Protein AF-A0AAV5G0P5-F1 (afdb_monomer_lite)

pLDDT: mean 89.37, std 14.03, range [44.94, 98.62]

Structure (mmCIF, N/CA/C/O backbone):
data_AF-A0AAV5G0P5-F1
#
_entry.id   AF-A0AA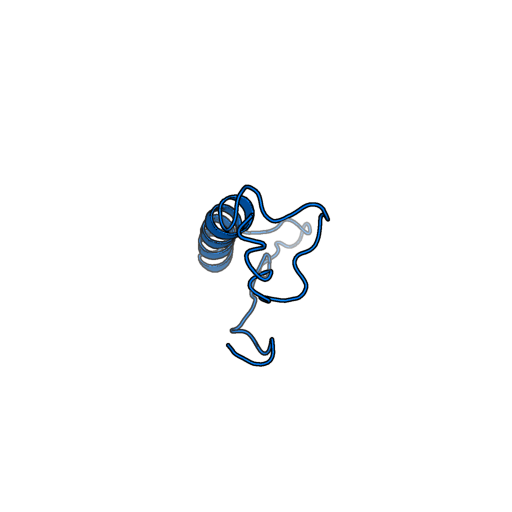V5G0P5-F1
#
loop_
_atom_site.group_PDB
_atom_site.id
_atom_site.type_symbol
_atom_site.label_atom_id
_atom_site.label_alt_id
_atom_site.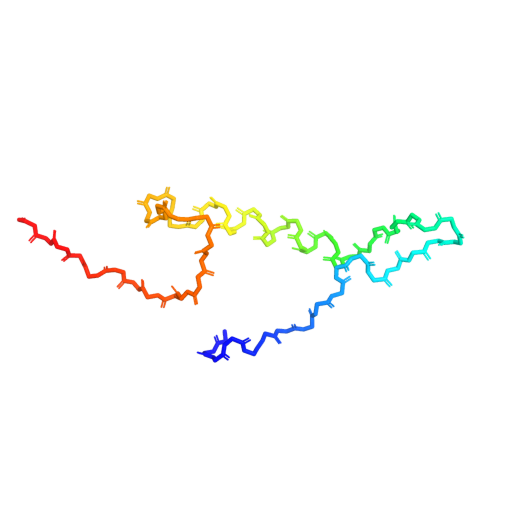label_comp_id
_atom_site.label_asym_id
_atom_site.label_entity_id
_atom_site.label_seq_id
_atom_site.pdbx_PDB_ins_code
_atom_site.Cartn_x
_atom_site.Cartn_y
_atom_site.Cartn_z
_atom_site.occupancy
_atom_site.B_iso_or_equiv
_atom_site.auth_seq_id
_atom_site.auth_comp_id
_atom_site.auth_asym_id
_atom_site.auth_atom_id
_atom_site.pdbx_PDB_model_num
ATOM 1 N N . MET A 1 1 ? 14.054 -10.627 0.405 1.00 79.25 1 MET A N 1
ATOM 2 C CA . MET A 1 1 ? 13.943 -12.022 0.900 1.00 79.25 1 MET A CA 1
ATOM 3 C C . MET A 1 1 ? 13.950 -12.940 -0.311 1.00 79.25 1 MET A C 1
ATOM 5 O O . MET A 1 1 ? 13.392 -12.550 -1.322 1.00 79.25 1 MET A O 1
ATOM 9 N N . ALA A 1 2 ? 14.619 -14.095 -0.256 1.00 80.75 2 ALA A N 1
ATOM 10 C CA . ALA A 1 2 ? 14.940 -14.868 -1.467 1.00 80.75 2 ALA A CA 1
ATOM 11 C C . ALA A 1 2 ? 13.783 -15.719 -2.032 1.00 80.75 2 ALA A C 1
ATOM 13 O O . ALA A 1 2 ? 13.798 -16.051 -3.208 1.00 80.75 2 ALA A O 1
ATOM 14 N N . PHE A 1 3 ? 12.780 -16.063 -1.218 1.00 93.06 3 PHE A N 1
ATOM 15 C CA . PHE A 1 3 ? 11.721 -17.015 -1.596 1.00 93.06 3 PHE A CA 1
ATOM 16 C C . PHE A 1 3 ? 10.309 -16.427 -1.480 1.00 93.06 3 PHE A C 1
ATOM 18 O O . PHE A 1 3 ? 9.377 -17.134 -1.112 1.00 93.06 3 PHE A O 1
ATOM 25 N N . ASN A 1 4 ? 10.161 -15.118 -1.712 1.00 88.38 4 ASN A N 1
ATOM 26 C CA . ASN A 1 4 ? 8.891 -14.381 -1.594 1.00 88.38 4 ASN A CA 1
ATOM 27 C C . ASN A 1 4 ? 8.132 -14.583 -0.258 1.00 88.38 4 ASN A C 1
ATOM 29 O O . ASN A 1 4 ? 6.942 -14.302 -0.142 1.00 88.38 4 ASN A O 1
ATOM 33 N N . LEU A 1 5 ? 8.825 -15.062 0.778 1.00 94.19 5 LEU A N 1
ATOM 34 C CA . LEU A 1 5 ? 8.336 -15.056 2.146 1.00 94.19 5 LEU A CA 1
ATOM 35 C C . LEU A 1 5 ? 8.736 -13.721 2.752 1.00 94.19 5 LEU A C 1
ATOM 37 O O . LEU A 1 5 ? 9.881 -13.548 3.174 1.00 94.19 5 LEU A O 1
ATOM 41 N N . ASN A 1 6 ? 7.803 -12.777 2.696 1.00 93.56 6 ASN A N 1
ATOM 42 C CA . ASN A 1 6 ? 8.053 -11.397 3.067 1.00 93.56 6 ASN A CA 1
ATOM 43 C C . ASN A 1 6 ? 7.753 -11.117 4.549 1.00 93.56 6 ASN A C 1
ATOM 45 O O . ASN A 1 6 ? 7.276 -11.984 5.282 1.00 93.56 6 ASN A O 1
ATOM 49 N N . GLY A 1 7 ? 8.061 -9.897 4.998 1.00 94.56 7 GLY A N 1
ATOM 50 C CA . GLY A 1 7 ? 7.689 -9.424 6.331 1.00 94.56 7 GLY A CA 1
ATOM 51 C C . GLY A 1 7 ? 6.173 -9.283 6.495 1.00 94.56 7 GLY A C 1
ATOM 52 O O . GLY A 1 7 ? 5.406 -9.452 5.547 1.00 94.56 7 GLY A O 1
ATOM 53 N N . PHE A 1 8 ? 5.736 -8.953 7.710 1.00 97.88 8 PHE A N 1
ATOM 54 C CA . PHE A 1 8 ? 4.314 -8.784 7.997 1.00 97.88 8 PHE A CA 1
ATOM 55 C C . PHE A 1 8 ? 3.661 -7.714 7.116 1.00 97.88 8 PHE A C 1
ATOM 57 O O . PHE A 1 8 ? 4.232 -6.649 6.880 1.00 97.88 8 PHE A O 1
ATOM 64 N N . ASN A 1 9 ? 2.428 -7.990 6.696 1.00 96.88 9 ASN A N 1
ATOM 65 C CA . ASN A 1 9 ? 1.586 -7.063 5.958 1.00 96.88 9 ASN A CA 1
ATOM 66 C C . ASN A 1 9 ? 0.383 -6.687 6.829 1.00 96.88 9 ASN A C 1
ATOM 68 O O . ASN A 1 9 ? -0.466 -7.531 7.105 1.00 96.88 9 ASN A O 1
ATOM 72 N N . PHE A 1 10 ? 0.334 -5.423 7.253 1.00 98.38 10 PHE A N 1
ATOM 73 C CA . PHE A 1 10 ? -0.765 -4.858 8.038 1.00 98.38 10 PHE A CA 1
ATOM 74 C C . PHE A 1 10 ? -1.481 -3.716 7.301 1.00 98.38 10 PHE A C 1
ATOM 76 O O . PHE A 1 10 ? -2.035 -2.809 7.926 1.00 98.38 10 PHE A O 1
ATOM 83 N N . ASN A 1 11 ? -1.462 -3.737 5.967 1.00 97.75 11 ASN A N 1
ATOM 84 C CA . ASN A 1 11 ? -2.147 -2.737 5.155 1.00 97.75 11 ASN A CA 1
ATOM 85 C C . ASN A 1 11 ? -3.646 -2.760 5.474 1.00 97.75 11 ASN A C 1
ATOM 87 O O . ASN A 1 11 ? -4.278 -3.815 5.424 1.00 97.75 11 ASN A O 1
ATOM 91 N N . GLN A 1 12 ? -4.207 -1.599 5.817 1.00 97.94 12 GLN A N 1
ATOM 92 C CA . GLN A 1 12 ? -5.624 -1.413 6.143 1.00 97.94 12 GLN A CA 1
ATOM 93 C C . GLN A 1 12 ? -6.146 -2.328 7.266 1.00 97.94 12 GLN A C 1
ATOM 95 O O . GLN A 1 12 ? -7.330 -2.650 7.318 1.00 97.94 12 G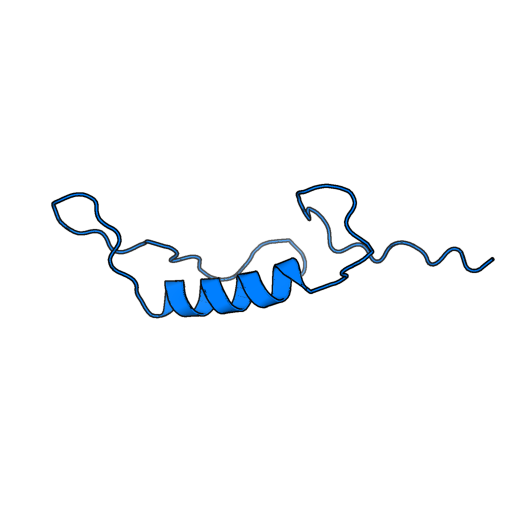LN A O 1
ATOM 100 N N . SER A 1 13 ? -5.277 -2.762 8.183 1.00 98.31 13 SER A N 1
ATOM 101 C CA . SER A 1 13 ? -5.651 -3.737 9.219 1.00 98.31 13 SER A CA 1
ATOM 102 C C . SER A 1 13 ? -6.513 -3.178 10.358 1.00 98.31 13 SER A C 1
ATOM 104 O O . SER A 1 13 ? -6.974 -3.950 11.196 1.00 98.31 13 SER A O 1
ATOM 106 N N . VAL A 1 14 ? -6.753 -1.863 10.410 1.00 98.25 14 VAL A N 1
ATOM 107 C CA . VAL A 1 14 ? -7.644 -1.225 11.391 1.00 98.25 14 VAL A CA 1
ATOM 108 C C . VAL A 1 14 ? -8.810 -0.565 10.662 1.00 98.25 14 VAL A C 1
ATOM 110 O O . VAL A 1 14 ? -8.613 0.269 9.777 1.00 98.25 14 VAL A O 1
ATOM 113 N N . VAL A 1 15 ? -10.030 -0.928 11.054 1.00 98.38 15 VAL A N 1
ATOM 114 C CA . VAL A 1 15 ? -11.279 -0.472 10.436 1.00 98.38 15 VAL A CA 1
ATOM 115 C C . VAL A 1 15 ? -12.244 -0.020 11.534 1.00 98.38 15 VAL A C 1
ATOM 117 O O . VAL A 1 15 ? -12.289 -0.625 12.606 1.00 98.38 15 VAL A O 1
ATOM 120 N N . ASP A 1 16 ? -12.991 1.057 11.293 1.00 97.81 16 ASP A N 1
ATOM 121 C CA . ASP A 1 16 ? -14.041 1.516 12.207 1.00 97.81 16 ASP A CA 1
ATOM 122 C C . ASP A 1 16 ? -15.327 0.668 12.107 1.00 97.81 16 ASP A C 1
ATOM 124 O O . ASP A 1 16 ? -15.464 -0.228 11.274 1.00 97.81 16 ASP A O 1
ATOM 128 N N . SER A 1 17 ? -16.317 0.957 12.953 1.00 97.81 17 SER A N 1
ATOM 129 C CA . SER A 1 17 ? -17.609 0.255 12.929 1.00 97.81 17 SER A CA 1
ATOM 130 C C . SER A 1 17 ? -18.443 0.507 11.665 1.00 97.81 17 SER A C 1
ATOM 132 O O . SER A 1 17 ? -19.425 -0.197 11.440 1.00 97.81 17 SER A O 1
ATOM 134 N N . GLN A 1 18 ? -18.075 1.492 10.840 1.00 98.38 18 GLN A N 1
ATOM 135 C CA . GLN A 1 18 ? -18.714 1.801 9.559 1.00 98.38 18 GLN A CA 1
ATOM 136 C C . GLN A 1 18 ? -17.985 1.162 8.367 1.00 98.38 18 GLN A C 1
ATOM 138 O O . GLN A 1 18 ? -18.406 1.359 7.226 1.00 98.38 18 GLN A O 1
ATOM 143 N N . GLY A 1 19 ? -16.904 0.412 8.600 1.00 97.94 19 GLY A N 1
ATOM 144 C CA . GLY A 1 19 ? -16.118 -0.207 7.536 1.00 97.94 19 GLY A CA 1
ATOM 145 C C . GLY A 1 19 ? -15.073 0.719 6.903 1.00 97.94 19 GLY A C 1
ATOM 146 O O . GLY A 1 19 ? -14.535 0.390 5.847 1.00 97.94 19 GLY A O 1
ATOM 147 N N . ARG A 1 20 ? -14.774 1.879 7.499 1.00 98.44 20 ARG A N 1
ATOM 148 C CA . ARG A 1 20 ? -13.756 2.806 6.985 1.00 98.44 20 ARG A CA 1
ATOM 149 C C . ARG A 1 20 ? -12.385 2.455 7.538 1.00 98.44 20 ARG A C 1
ATOM 151 O O . ARG A 1 20 ? -12.220 2.249 8.738 1.00 98.44 20 ARG A O 1
ATOM 158 N N . VAL A 1 21 ? -11.390 2.447 6.659 1.00 98.06 21 VAL A N 1
ATOM 159 C CA . VAL A 1 21 ? -9.992 2.224 7.035 1.00 98.06 21 VAL A CA 1
ATOM 160 C C . VAL A 1 21 ? -9.484 3.382 7.893 1.00 98.06 21 VAL A C 1
ATOM 162 O O . VAL A 1 21 ? -9.586 4.548 7.504 1.00 98.06 21 VAL A O 1
ATOM 165 N N . ILE A 1 22 ? -8.880 3.053 9.033 1.00 98.19 22 ILE A N 1
ATOM 166 C CA . ILE A 1 22 ? -8.129 3.993 9.866 1.00 98.19 22 ILE A CA 1
ATOM 167 C C . ILE A 1 22 ? -6.644 3.785 9.567 1.00 98.19 22 ILE A C 1
ATOM 169 O O . ILE A 1 22 ? -6.073 2.756 9.918 1.00 98.19 22 ILE A O 1
ATOM 173 N N . ASN A 1 23 ? -6.016 4.769 8.919 1.00 98.12 23 ASN A N 1
ATOM 174 C CA . ASN A 1 23 ? -4.599 4.683 8.564 1.00 98.12 23 ASN A CA 1
ATOM 175 C C . ASN A 1 23 ? -3.708 4.572 9.809 1.00 98.12 23 ASN A C 1
ATOM 177 O O . ASN A 1 23 ? -3.825 5.354 10.753 1.00 98.12 23 ASN A O 1
ATOM 181 N N . THR A 1 24 ? -2.754 3.653 9.744 1.00 98.44 24 THR A N 1
ATOM 182 C CA . THR A 1 24 ? -1.713 3.412 10.743 1.00 98.44 24 THR A CA 1
ATOM 183 C C . THR A 1 24 ? -0.329 3.757 10.180 1.00 98.44 24 THR A C 1
ATOM 185 O O . THR A 1 24 ? -0.179 4.163 9.024 1.00 98.44 24 THR A O 1
ATOM 188 N N . TRP A 1 25 ? 0.723 3.553 10.978 1.00 98.62 25 TRP A N 1
ATOM 189 C CA . TRP A 1 25 ? 2.099 3.638 10.483 1.00 98.62 25 TRP A CA 1
ATOM 190 C C . TRP A 1 25 ? 2.416 2.597 9.400 1.00 98.62 25 TRP A C 1
ATOM 192 O O . TRP A 1 25 ? 3.217 2.889 8.512 1.00 98.62 25 TRP A O 1
ATOM 202 N N . ALA A 1 26 ? 1.761 1.430 9.408 1.00 98.31 26 ALA A N 1
ATOM 203 C CA . ALA A 1 26 ? 1.935 0.429 8.356 1.00 98.31 26 ALA A CA 1
ATOM 204 C C . ALA A 1 26 ? 1.473 0.964 6.989 1.00 98.31 26 ALA A C 1
ATOM 206 O O . ALA A 1 26 ? 2.171 0.792 5.994 1.00 98.31 26 ALA A O 1
ATOM 207 N N . ASP A 1 27 ? 0.373 1.722 6.945 1.00 98.38 27 ASP A N 1
ATOM 208 C CA . ASP A 1 27 ? -0.144 2.325 5.708 1.00 98.38 27 ASP A CA 1
ATOM 209 C C . ASP A 1 27 ? 0.739 3.474 5.187 1.00 98.38 27 ASP A C 1
ATOM 211 O O . ASP A 1 27 ? 0.738 3.795 3.996 1.00 98.38 27 ASP A O 1
ATOM 215 N N . ILE A 1 28 ? 1.503 4.125 6.069 1.00 98.19 28 ILE A N 1
ATOM 216 C CA . ILE A 1 28 ? 2.521 5.113 5.677 1.00 98.19 28 ILE A CA 1
ATOM 217 C C . ILE A 1 28 ? 3.727 4.406 5.053 1.00 98.19 28 ILE A C 1
ATOM 219 O O . ILE A 1 28 ? 4.187 4.812 3.987 1.00 98.19 28 ILE A O 1
ATOM 223 N N . ILE A 1 29 ? 4.193 3.317 5.669 1.00 98.19 29 ILE A N 1
ATOM 224 C CA . ILE A 1 29 ? 5.277 2.489 5.125 1.00 98.19 29 ILE A CA 1
ATOM 225 C C . ILE A 1 29 ? 4.873 1.907 3.766 1.00 98.19 29 ILE A C 1
ATOM 227 O O . ILE A 1 29 ? 5.652 1.970 2.820 1.00 98.19 29 ILE A O 1
ATOM 231 N N . ASN A 1 30 ? 3.633 1.435 3.621 1.00 97.94 30 ASN A N 1
ATOM 232 C CA . ASN A 1 30 ? 3.125 0.935 2.348 1.00 97.94 30 ASN A CA 1
ATOM 233 C C . ASN A 1 30 ? 3.165 1.999 1.240 1.00 97.94 30 ASN A C 1
ATOM 235 O O . ASN A 1 30 ? 3.544 1.700 0.114 1.00 97.94 30 ASN A O 1
ATOM 239 N N . ARG A 1 31 ? 2.846 3.262 1.551 1.00 98.44 31 ARG A N 1
ATOM 240 C CA . ARG A 1 31 ? 2.962 4.367 0.583 1.00 98.44 31 ARG A CA 1
ATOM 241 C C . ARG A 1 31 ? 4.403 4.622 0.146 1.00 98.44 31 ARG A C 1
ATOM 243 O O . ARG A 1 31 ? 4.632 4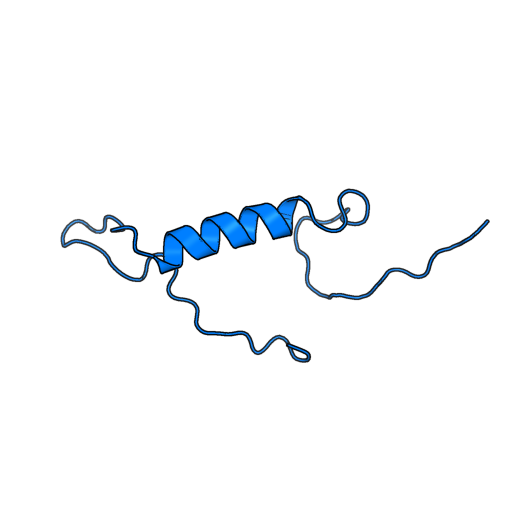.883 -1.032 1.00 98.44 31 ARG A O 1
ATOM 250 N N . ALA A 1 32 ? 5.364 4.531 1.064 1.00 98.31 32 ALA A N 1
ATOM 251 C CA . ALA A 1 32 ? 6.780 4.624 0.714 1.00 98.31 32 ALA A CA 1
ATOM 252 C C . ALA A 1 32 ? 7.220 3.445 -0.173 1.00 98.31 32 ALA A C 1
ATOM 254 O O . ALA A 1 32 ? 7.894 3.660 -1.179 1.00 98.31 32 ALA A O 1
ATOM 255 N N . ASN A 1 33 ? 6.776 2.226 0.151 1.00 96.69 33 ASN A N 1
ATOM 256 C CA . ASN A 1 33 ? 7.059 1.030 -0.645 1.00 96.69 33 ASN A CA 1
ATOM 257 C C . ASN A 1 33 ? 6.503 1.150 -2.069 1.00 96.69 33 ASN A C 1
ATOM 259 O O . ASN A 1 33 ? 7.238 0.890 -3.013 1.00 96.69 33 ASN A O 1
ATOM 263 N N . LEU A 1 34 ? 5.267 1.636 -2.232 1.00 97.31 34 LEU A N 1
ATOM 264 C CA . LEU A 1 34 ? 4.682 1.903 -3.551 1.00 97.31 34 LEU A CA 1
ATOM 265 C C . LEU A 1 34 ? 5.525 2.896 -4.359 1.00 97.31 34 LEU A C 1
ATOM 267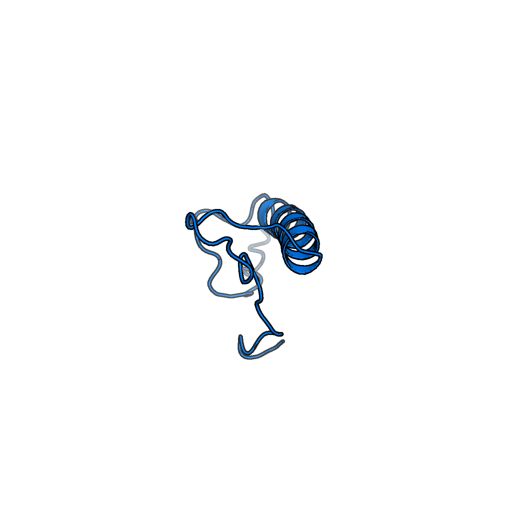 O O . LEU A 1 34 ? 5.744 2.690 -5.546 1.00 97.31 34 LEU A O 1
ATOM 271 N N . GLY A 1 35 ? 6.031 3.957 -3.722 1.00 97.50 35 GLY A N 1
ATOM 272 C CA . GLY A 1 35 ? 6.911 4.923 -4.384 1.00 97.50 35 GLY A CA 1
ATOM 273 C C . GLY A 1 35 ? 8.206 4.296 -4.911 1.00 97.50 35 GLY A C 1
ATOM 274 O O . GLY A 1 35 ? 8.680 4.681 -5.978 1.00 97.50 35 GLY A O 1
ATOM 275 N N . MET A 1 36 ? 8.756 3.314 -4.194 1.00 96.62 36 MET A N 1
ATOM 276 C CA . MET A 1 36 ? 9.916 2.547 -4.653 1.00 96.62 36 MET A CA 1
ATOM 277 C C . MET A 1 36 ? 9.534 1.588 -5.782 1.00 96.62 36 MET A C 1
ATOM 279 O O . MET A 1 36 ? 10.200 1.574 -6.811 1.00 96.62 36 MET A O 1
ATOM 283 N N . GLU A 1 37 ? 8.448 0.837 -5.617 1.00 92.50 37 GLU A N 1
ATOM 284 C CA . GLU A 1 37 ? 7.966 -0.154 -6.583 1.00 92.50 37 GLU A CA 1
ATOM 285 C C . GLU A 1 37 ? 7.704 0.467 -7.960 1.00 92.50 37 GLU A C 1
ATOM 287 O O . GLU A 1 37 ? 8.207 -0.032 -8.960 1.00 92.50 37 GLU A O 1
ATOM 292 N N . VAL A 1 38 ? 7.012 1.608 -8.030 1.00 93.88 38 VAL A N 1
ATOM 293 C CA . VAL A 1 38 ? 6.676 2.235 -9.323 1.00 93.88 38 VAL A CA 1
ATOM 294 C C . VAL A 1 38 ? 7.868 2.891 -10.024 1.00 93.88 38 VAL A C 1
ATOM 296 O O . VAL A 1 38 ? 7.802 3.154 -11.223 1.00 93.88 38 VAL A O 1
ATOM 299 N N . MET A 1 39 ? 8.940 3.203 -9.289 1.00 96.88 39 MET A N 1
ATOM 300 C CA . MET A 1 39 ? 10.118 3.883 -9.838 1.00 96.88 39 MET A CA 1
ATOM 301 C C . MET A 1 39 ? 11.291 2.940 -10.107 1.00 96.88 39 MET A C 1
ATOM 303 O O . MET A 1 39 ? 12.154 3.274 -10.929 1.00 96.88 39 MET A O 1
ATOM 307 N N . HIS A 1 40 ? 11.368 1.801 -9.413 1.00 94.31 40 HIS A N 1
ATOM 308 C CA . HIS A 1 40 ? 12.444 0.841 -9.625 1.00 94.31 40 HIS A CA 1
ATOM 309 C C . HIS A 1 40 ? 12.344 0.232 -11.031 1.00 94.31 40 HIS A C 1
ATOM 311 O O . HIS A 1 40 ? 11.256 0.019 -11.555 1.00 94.31 40 HIS A O 1
ATOM 317 N N . GLU A 1 41 ? 13.501 0.046 -11.675 1.00 88.25 41 GLU A N 1
ATOM 318 C CA . GLU A 1 41 ? 13.608 -0.508 -13.033 1.00 88.25 41 GLU A CA 1
ATOM 319 C C . GLU A 1 41 ? 12.610 0.113 -14.035 1.00 88.25 41 GLU A C 1
ATOM 321 O O . GLU A 1 41 ? 11.951 -0.570 -14.817 1.00 88.25 41 GLU A O 1
ATOM 326 N N . ARG A 1 42 ? 12.518 1.452 -14.023 1.00 91.19 42 ARG A N 1
ATOM 327 C CA . ARG A 1 42 ? 11.542 2.284 -14.764 1.00 91.19 42 ARG A CA 1
ATOM 328 C C . ARG A 1 42 ? 11.300 1.963 -16.251 1.00 91.19 42 ARG A C 1
ATOM 330 O O . ARG A 1 42 ? 10.330 2.453 -16.813 1.00 91.19 42 ARG A O 1
ATOM 337 N N . ASN A 1 43 ? 12.195 1.215 -16.898 1.00 92.50 43 ASN A N 1
ATOM 338 C CA . ASN A 1 43 ? 12.128 0.854 -18.319 1.00 92.50 43 ASN A CA 1
ATOM 339 C C . ASN A 1 43 ? 12.139 -0.672 -18.565 1.00 92.50 43 ASN A C 1
ATOM 341 O O . ASN A 1 43 ? 12.212 -1.078 -19.720 1.00 92.50 43 ASN A O 1
ATOM 345 N N . ALA A 1 44 ? 12.127 -1.506 -17.519 1.00 90.81 44 ALA A N 1
ATOM 346 C CA . ALA A 1 44 ? 12.210 -2.967 -17.634 1.00 90.81 44 ALA A CA 1
ATOM 347 C C . ALA A 1 44 ? 10.833 -3.657 -17.609 1.00 90.81 44 ALA A C 1
ATOM 349 O O . ALA A 1 44 ? 10.698 -4.801 -18.037 1.00 90.81 44 ALA A O 1
ATOM 350 N N . HIS A 1 45 ? 9.806 -2.958 -17.120 1.00 90.25 45 HIS A N 1
ATOM 351 C CA . HIS A 1 45 ? 8.475 -3.514 -16.912 1.00 90.25 45 HIS A CA 1
ATOM 352 C C . HIS A 1 45 ? 7.544 -3.221 -18.098 1.00 90.25 45 HIS A C 1
ATOM 354 O O . HIS A 1 45 ? 7.089 -2.095 -18.293 1.00 90.25 45 HIS A O 1
ATOM 360 N N . ASN A 1 46 ? 7.218 -4.255 -18.877 1.00 92.62 46 ASN A N 1
ATOM 361 C CA . ASN A 1 46 ? 6.235 -4.198 -19.973 1.00 92.62 46 ASN A CA 1
ATOM 362 C C . ASN A 1 46 ? 4.881 -4.828 -19.601 1.00 92.62 46 ASN A C 1
ATOM 364 O O . ASN A 1 46 ? 3.914 -4.720 -20.357 1.00 92.62 46 ASN A O 1
ATOM 368 N N . PHE A 1 47 ? 4.817 -5.490 -18.446 1.00 94.44 47 PHE A N 1
ATOM 369 C CA . PHE A 1 47 ? 3.623 -6.107 -17.881 1.00 94.44 47 PHE A CA 1
ATOM 370 C C . PHE A 1 47 ? 3.309 -5.467 -16.522 1.00 94.44 47 PHE A C 1
ATOM 372 O O . PHE A 1 47 ? 4.221 -4.983 -15.856 1.00 94.44 47 PHE A O 1
ATOM 379 N N . PRO A 1 48 ? 2.034 -5.452 -16.094 1.00 91.88 48 PRO A N 1
ATOM 380 C CA . PRO A 1 48 ? 1.613 -4.712 -14.902 1.00 91.88 48 PRO A CA 1
ATOM 381 C C . PRO A 1 48 ? 1.995 -5.364 -13.565 1.00 91.88 48 PRO A C 1
ATOM 383 O O . PRO A 1 48 ? 1.824 -4.727 -12.532 1.00 91.88 48 PRO A O 1
ATOM 386 N N . LEU A 1 49 ? 2.441 -6.624 -13.559 1.00 94.31 49 LEU A N 1
ATOM 387 C CA . LEU A 1 49 ? 2.810 -7.351 -12.344 1.00 94.31 49 LEU A CA 1
ATOM 388 C C . LEU A 1 49 ? 4.282 -7.737 -12.404 1.00 94.31 49 LEU A C 1
ATOM 390 O O . LEU A 1 49 ? 4.689 -8.451 -13.322 1.00 94.31 49 LEU A O 1
ATOM 394 N N . ASP A 1 50 ? 5.035 -7.324 -11.390 1.00 89.75 50 ASP A N 1
ATOM 395 C CA . ASP A 1 50 ? 6.346 -7.888 -11.108 1.00 89.75 50 ASP A CA 1
ATOM 396 C C . ASP A 1 50 ? 6.174 -9.168 -10.273 1.00 89.75 50 ASP A C 1
ATOM 398 O O . ASP A 1 50 ? 5.687 -9.152 -9.141 1.00 89.75 50 ASP A O 1
ATOM 402 N N . LEU A 1 51 ? 6.507 -10.305 -10.882 1.00 90.25 51 LEU A N 1
ATOM 403 C CA . LEU A 1 51 ? 6.375 -11.634 -10.280 1.00 90.25 51 LEU A CA 1
ATOM 404 C C . LEU A 1 51 ? 7.731 -12.262 -9.948 1.00 90.25 51 LEU A C 1
ATOM 406 O O . LEU A 1 51 ? 7.774 -13.307 -9.293 1.00 90.25 51 LEU A O 1
ATOM 410 N N . ALA A 1 52 ? 8.826 -11.674 -10.430 1.00 83.62 52 ALA A N 1
ATOM 411 C CA . ALA A 1 52 ? 10.153 -12.243 -10.308 1.00 83.62 52 ALA A CA 1
ATOM 412 C C . ALA A 1 52 ? 11.217 -11.154 -10.432 1.00 83.62 52 ALA A C 1
ATOM 414 O O . ALA A 1 52 ? 11.367 -10.543 -11.483 1.00 83.62 52 ALA A O 1
ATOM 415 N N . ALA A 1 53 ? 12.057 -11.049 -9.405 1.00 67.44 53 ALA A N 1
ATOM 416 C CA . ALA A 1 53 ? 13.301 -10.295 -9.463 1.00 67.44 53 ALA A CA 1
ATOM 417 C C . ALA A 1 53 ? 14.342 -11.072 -10.292 1.00 67.44 53 ALA A C 1
ATOM 419 O O . ALA A 1 53 ? 15.263 -11.686 -9.750 1.00 67.44 53 ALA A O 1
ATOM 420 N N . LEU A 1 54 ? 14.146 -11.137 -11.608 1.00 58.78 54 LEU A N 1
ATOM 421 C CA . LEU A 1 54 ? 15.142 -11.629 -12.555 1.00 58.78 54 LEU A CA 1
ATOM 422 C C . LEU A 1 54 ? 15.676 -10.429 -13.330 1.00 58.78 54 LEU A C 1
ATOM 424 O O . LEU A 1 54 ? 14.961 -9.840 -14.133 1.00 58.78 54 LEU A O 1
ATOM 428 N N . GLU A 1 55 ? 16.947 -10.096 -13.106 1.00 55.16 55 GLU A N 1
ATOM 429 C CA . GLU A 1 55 ? 17.671 -9.135 -13.933 1.00 55.16 55 GLU A CA 1
ATOM 430 C C . GLU A 1 55 ? 17.672 -9.676 -15.373 1.00 55.16 55 GLU A C 1
ATOM 432 O O . GLU A 1 55 ? 18.248 -10.733 -15.657 1.00 55.16 55 GLU A O 1
ATOM 437 N N . ALA A 1 56 ? 16.937 -9.017 -16.274 1.00 58.75 56 ALA A N 1
ATOM 438 C CA . ALA A 1 56 ? 16.894 -9.424 -17.672 1.00 58.75 56 ALA A CA 1
ATOM 439 C C . ALA A 1 56 ? 18.327 -9.399 -18.235 1.00 58.75 56 ALA A C 1
ATOM 441 O O . ALA A 1 56 ? 19.045 -8.420 -18.007 1.00 58.75 56 ALA A O 1
ATOM 442 N N . PRO A 1 57 ? 18.777 -10.440 -18.962 1.00 58.69 57 PRO A N 1
ATOM 443 C CA . PRO A 1 57 ? 20.125 -10.451 -19.506 1.00 58.69 57 PRO A CA 1
ATOM 444 C C . PRO A 1 57 ? 20.304 -9.229 -20.409 1.00 58.69 57 PRO A C 1
ATOM 446 O O . PRO A 1 57 ? 19.526 -9.024 -21.344 1.00 58.69 57 PRO A O 1
ATOM 449 N N . SER A 1 58 ? 21.321 -8.409 -20.128 1.00 61.66 58 SER A N 1
ATOM 450 C CA . SER A 1 58 ? 21.678 -7.299 -21.002 1.00 61.66 58 SER A CA 1
ATOM 451 C C . SER A 1 58 ? 22.125 -7.872 -22.345 1.00 61.66 58 SER A C 1
ATOM 453 O O . SER A 1 58 ? 23.216 -8.421 -22.498 1.00 61.66 58 SER A O 1
ATOM 455 N N . LEU A 1 59 ? 21.251 -7.778 -23.347 1.00 59.59 59 LEU A N 1
ATOM 456 C CA . LEU A 1 59 ? 21.641 -7.963 -24.737 1.00 59.59 59 LEU A CA 1
ATOM 457 C C . LEU A 1 59 ? 22.441 -6.721 -25.136 1.00 59.59 59 LEU A C 1
ATOM 459 O O . LEU A 1 59 ? 21.904 -5.770 -25.697 1.00 59.59 59 LEU A O 1
ATOM 463 N N . ASN A 1 60 ? 23.724 -6.710 -24.773 1.00 53.69 60 ASN A N 1
ATOM 464 C CA . ASN A 1 60 ? 24.687 -5.788 -25.354 1.00 53.69 60 ASN A CA 1
ATOM 465 C C . ASN A 1 60 ? 24.778 -6.117 -26.851 1.00 53.69 60 ASN A C 1
ATOM 467 O O . ASN A 1 60 ? 25.187 -7.223 -27.212 1.00 53.69 60 ASN A O 1
ATOM 471 N N . GLY A 1 61 ? 24.323 -5.183 -27.687 1.00 44.94 61 GLY A N 1
ATOM 472 C CA . GLY A 1 61 ? 24.561 -5.180 -29.132 1.00 44.94 61 GLY A CA 1
AT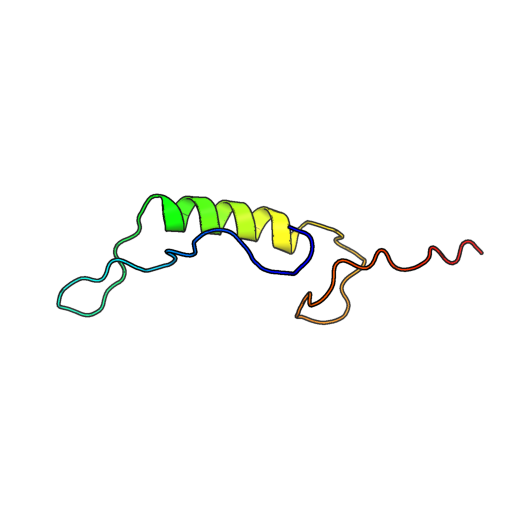OM 473 C C . GLY A 1 61 ? 25.928 -4.612 -29.472 1.00 44.94 61 GLY A C 1
ATOM 474 O O . GLY A 1 61 ? 26.402 -3.737 -28.710 1.00 44.94 61 GLY A O 1
#

Organism: NCBI:txid191504

Secondary structure (DSSP, 8-state):
-TTS--S---TT--B-TTS-B---HHHHHHHHHHHHHHHTTTTT--SS-------------

Sequence (61 aa):
MAFNLNGFNFNQSVVDSQGRVINTWADIINRANLGMEVMHERNAHNFPLDLAALEAPSLNG

InterPro domains:
  IPR036854 Photosystem II protein D1/D2 superfamily [SSF81483] (1-51)
  IPR055266 Photosystem II protein D1/D2 [PTHR33149] (1-53)

Foldseek 3Di:
DPPPPDDDQCAQVDADPVRHGDDDVSNVVVVVVVVCVCPPPVPPDPDPDDPDPDDDPPPDD

Radius of gyration: 16.4 Å; chains: 1; bounding box: 43×22×42 Å